Protein AF-A0A544Y186-F1 (afdb_monomer_lite)

Foldseek 3Di:
DDPVCCCCPVVVDDCVVVLVVLLVDQDLVSLLVLLVCLVVLVVPPDDPDPVNVVVLVSLLDCSNLVSLVSSLVVPPDPVSNVSSVVSNVSSVVSNVD

pLDDT: mean 77.51, std 12.74, range [50.31, 93.94]

Organism: NCBI:txid568844

Radius of gyration: 13.22 Å; chains: 1; bounding box: 31×29×31 Å

Sequence (97 aa):
MDLIEIIADDLKLDLAPYLAEWESNTTEAAARHMAWLMHDFTVAVAHGAEWYALLDRWIGGTAPAVILERGFFSASSPEVAQELSDALETHRIWSRH

Structure (mmCIF, N/CA/C/O backbone):
data_AF-A0A544Y186-F1
#
_entry.id   AF-A0A544Y186-F1
#
loop_
_atom_site.group_PDB
_atom_site.id
_atom_site.type_symbol
_atom_site.label_atom_id
_atom_site.label_alt_id
_atom_site.label_comp_id
_atom_site.label_asym_id
_atom_site.label_entity_id
_atom_site.label_seq_id
_atom_site.pdbx_PDB_ins_code
_atom_site.Cartn_x
_atom_site.Cartn_y
_atom_site.Cartn_z
_atom_site.occupancy
_atom_site.B_iso_or_equiv
_atom_site.auth_seq_id
_atom_site.auth_comp_id
_atom_site.auth_asym_id
_atom_site.auth_atom_id
_atom_site.pdbx_PDB_model_num
ATOM 1 N N . MET A 1 1 ? 18.651 -5.924 3.897 1.00 50.31 1 MET A N 1
ATOM 2 C CA . MET A 1 1 ? 18.242 -6.835 2.820 1.00 50.31 1 MET A CA 1
ATOM 3 C C . MET A 1 1 ? 16.827 -7.203 3.141 1.00 50.31 1 MET A C 1
ATOM 5 O O . MET A 1 1 ? 16.584 -8.082 3.967 1.00 50.31 1 MET A O 1
ATOM 9 N N . ASP A 1 2 ? 15.928 -6.389 2.621 1.00 60.31 2 ASP A N 1
ATOM 10 C CA . ASP A 1 2 ? 14.523 -6.453 2.984 1.00 60.31 2 ASP A CA 1
ATOM 11 C C . ASP A 1 2 ? 13.837 -7.546 2.171 1.00 60.31 2 ASP A C 1
ATOM 13 O O . ASP A 1 2 ? 14.312 -7.954 1.111 1.00 60.31 2 ASP A O 1
ATOM 17 N N . LEU A 1 3 ? 12.732 -8.081 2.692 1.00 60.00 3 LEU A N 1
ATOM 18 C CA . LEU A 1 3 ? 12.035 -9.242 2.121 1.00 60.00 3 LEU A CA 1
ATOM 19 C C . LEU A 1 3 ? 11.749 -9.080 0.616 1.00 60.00 3 LEU A C 1
ATOM 21 O O . LEU A 1 3 ? 11.757 -10.051 -0.135 1.00 60.00 3 LEU A O 1
ATOM 25 N N . ILE A 1 4 ? 11.529 -7.843 0.182 1.00 58.72 4 ILE A N 1
ATOM 26 C CA . ILE A 1 4 ? 11.214 -7.487 -1.200 1.00 58.72 4 ILE A CA 1
ATOM 27 C C . ILE A 1 4 ? 12.447 -7.573 -2.104 1.00 58.72 4 ILE A C 1
ATOM 29 O O . ILE A 1 4 ? 12.334 -8.083 -3.216 1.00 58.72 4 ILE A O 1
ATOM 33 N N . GLU A 1 5 ? 13.628 -7.185 -1.618 1.00 58.12 5 GLU A N 1
ATOM 34 C CA . GLU A 1 5 ? 14.892 -7.382 -2.341 1.00 58.12 5 GLU A CA 1
ATOM 35 C C . GLU A 1 5 ? 15.190 -8.877 -2.523 1.00 58.12 5 GLU A C 1
ATOM 37 O O . GLU A 1 5 ? 15.618 -9.298 -3.591 1.00 58.12 5 GLU A O 1
ATOM 42 N N . ILE A 1 6 ? 14.875 -9.711 -1.525 1.00 61.16 6 ILE A N 1
ATOM 43 C CA . ILE A 1 6 ? 15.036 -11.173 -1.615 1.00 61.16 6 ILE A CA 1
ATOM 44 C C . ILE A 1 6 ? 14.095 -11.769 -2.674 1.00 61.16 6 ILE A C 1
ATOM 46 O O . ILE A 1 6 ? 14.486 -12.619 -3.474 1.00 61.16 6 ILE A O 1
ATOM 50 N N . ILE A 1 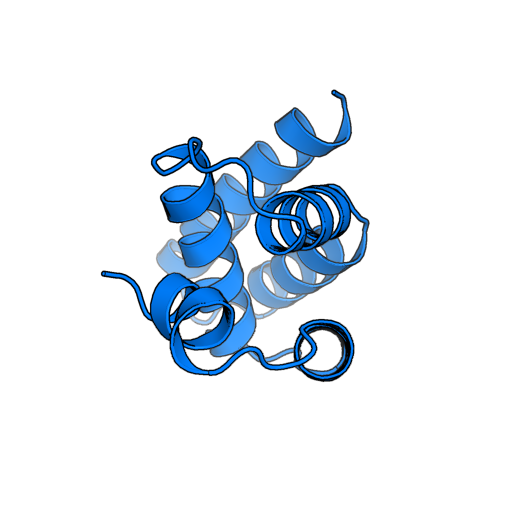7 ? 12.835 -11.331 -2.700 1.00 60.06 7 ILE A N 1
ATOM 51 C CA . ILE A 1 7 ? 11.836 -11.832 -3.655 1.00 60.06 7 ILE A CA 1
ATOM 52 C C . ILE A 1 7 ? 12.191 -11.433 -5.092 1.00 60.06 7 ILE A C 1
ATOM 54 O O . ILE A 1 7 ? 12.058 -12.246 -6.012 1.00 60.06 7 ILE A O 1
ATOM 58 N N . ALA A 1 8 ? 12.651 -10.200 -5.288 1.00 55.78 8 ALA A N 1
ATOM 59 C CA . ALA A 1 8 ? 12.912 -9.673 -6.616 1.00 55.78 8 ALA A CA 1
ATOM 60 C C . ALA A 1 8 ? 14.300 -10.046 -7.161 1.00 55.78 8 ALA A C 1
ATOM 62 O O . ALA A 1 8 ? 14.407 -10.428 -8.327 1.00 55.78 8 ALA A O 1
ATOM 63 N N . ASP A 1 9 ? 15.347 -9.967 -6.336 1.00 58.12 9 ASP A N 1
ATOM 64 C CA . ASP A 1 9 ? 16.741 -10.087 -6.784 1.00 58.12 9 ASP A CA 1
ATOM 65 C C . ASP A 1 9 ? 17.267 -11.530 -6.665 1.00 58.12 9 ASP A C 1
ATOM 67 O O . ASP A 1 9 ? 17.841 -12.065 -7.619 1.00 58.12 9 ASP A O 1
ATOM 71 N N . ASP A 1 10 ? 16.975 -12.219 -5.553 1.00 55.38 10 ASP A N 1
ATOM 72 C CA . ASP A 1 10 ? 17.406 -13.612 -5.338 1.00 55.38 10 ASP A CA 1
ATOM 73 C C . ASP A 1 10 ? 16.450 -14.633 -5.974 1.00 55.38 10 ASP A C 1
ATOM 75 O O . ASP A 1 10 ? 16.890 -15.625 -6.565 1.00 55.38 10 ASP A O 1
ATOM 79 N N . LEU A 1 11 ? 15.133 -14.415 -5.869 1.00 57.09 11 LEU A N 1
ATOM 80 C CA . LEU A 1 11 ? 14.132 -15.394 -6.317 1.00 57.09 11 LEU A CA 1
ATOM 81 C C . LEU A 1 11 ? 13.623 -15.162 -7.750 1.00 57.09 11 LEU A C 1
ATOM 83 O O . LEU A 1 11 ? 13.031 -16.079 -8.324 1.00 57.09 11 LEU A O 1
ATOM 87 N N . LYS A 1 12 ? 13.877 -13.985 -8.350 1.00 62.69 12 LYS A N 1
ATOM 88 C CA . LYS A 1 12 ? 13.425 -13.595 -9.707 1.00 62.69 12 LYS A CA 1
ATOM 89 C C . LYS A 1 12 ? 11.947 -13.899 -9.966 1.00 62.69 12 LYS A C 1
ATOM 91 O O . LYS A 1 12 ? 11.568 -14.313 -11.065 1.00 62.69 12 LYS A O 1
ATOM 96 N N . LEU A 1 13 ? 11.125 -13.766 -8.932 1.00 59.66 13 LEU A N 1
ATOM 97 C CA . LEU A 1 13 ? 9.710 -14.079 -9.026 1.00 59.66 13 LEU A CA 1
ATOM 98 C C . LEU A 1 13 ? 8.993 -12.989 -9.819 1.00 59.66 13 LEU A C 1
ATOM 100 O O . LEU A 1 13 ? 9.275 -11.802 -9.662 1.00 59.66 13 LEU A O 1
ATOM 104 N N . ASP A 1 14 ? 8.056 -13.406 -10.669 1.00 65.75 14 ASP A N 1
ATOM 105 C CA . ASP A 1 14 ? 7.162 -12.468 -11.338 1.00 65.75 14 ASP A CA 1
ATOM 106 C C . ASP A 1 14 ? 6.327 -11.755 -10.270 1.00 65.75 14 ASP A C 1
ATOM 108 O O . ASP A 1 14 ? 5.605 -12.393 -9.503 1.00 65.75 14 ASP A O 1
ATOM 112 N N . LEU A 1 15 ? 6.465 -10.434 -10.201 1.00 69.06 15 LEU A N 1
ATOM 113 C CA . LEU A 1 15 ? 5.838 -9.592 -9.190 1.00 69.06 15 LEU A CA 1
ATOM 114 C C . LEU A 1 15 ? 4.322 -9.459 -9.422 1.00 69.06 15 LEU A C 1
ATOM 116 O O . LEU A 1 15 ? 3.562 -9.297 -8.470 1.00 69.06 15 LEU A O 1
ATOM 120 N N . ALA A 1 16 ? 3.864 -9.575 -10.672 1.00 73.31 16 ALA A N 1
ATOM 121 C CA . ALA A 1 16 ? 2.463 -9.384 -11.045 1.00 73.31 16 ALA A CA 1
ATOM 122 C C . ALA A 1 16 ? 1.460 -10.275 -10.273 1.00 73.31 16 ALA A C 1
ATOM 124 O O . ALA A 1 16 ? 0.487 -9.730 -9.746 1.00 73.31 16 ALA A O 1
ATOM 125 N N . PRO A 1 17 ? 1.649 -11.606 -10.147 1.00 74.25 17 PRO A N 1
ATOM 126 C CA . PRO A 1 17 ? 0.737 -12.452 -9.374 1.00 74.25 17 PRO A CA 1
ATOM 127 C C . PRO A 1 17 ? 0.688 -12.091 -7.884 1.00 74.25 17 PRO A C 1
ATOM 129 O O . PRO A 1 17 ? -0.385 -12.155 -7.288 1.00 74.25 17 PRO A O 1
ATOM 132 N N . TYR A 1 18 ? 1.806 -11.663 -7.293 1.00 71.62 18 TYR A N 1
ATOM 133 C CA . TYR A 1 18 ? 1.844 -11.241 -5.889 1.00 71.62 18 TYR A CA 1
ATOM 134 C C . TYR A 1 18 ? 1.087 -9.930 -5.664 1.00 71.62 18 TYR A C 1
ATOM 136 O O . TYR A 1 18 ? 0.330 -9.810 -4.702 1.00 71.62 18 TYR A O 1
ATOM 144 N N . LEU A 1 19 ? 1.236 -8.965 -6.576 1.00 75.88 19 LEU A N 1
ATOM 145 C CA . LEU A 1 19 ? 0.492 -7.705 -6.519 1.00 75.88 19 LEU A CA 1
ATOM 146 C C . LEU A 1 19 ? -1.015 -7.938 -6.680 1.00 75.88 19 LEU A C 1
ATOM 148 O O . LEU A 1 19 ? -1.808 -7.373 -5.930 1.00 75.88 19 LEU A O 1
ATOM 152 N N . ALA A 1 20 ? -1.413 -8.832 -7.589 1.00 79.19 20 ALA A N 1
ATOM 153 C CA . ALA A 1 20 ? -2.814 -9.208 -7.765 1.00 79.19 20 ALA A CA 1
ATOM 154 C C . ALA A 1 20 ? -3.407 -9.884 -6.514 1.00 79.19 20 ALA A C 1
ATOM 156 O O . ALA A 1 20 ? -4.557 -9.628 -6.151 1.00 79.19 20 ALA A O 1
ATOM 157 N N . GLU A 1 21 ? -2.632 -10.727 -5.824 1.00 80.06 21 GLU A N 1
ATOM 158 C CA . GLU A 1 21 ? -3.056 -11.320 -4.553 1.00 80.06 21 GLU A CA 1
ATOM 159 C C . GLU A 1 21 ? -3.247 -10.243 -3.476 1.00 80.06 21 GLU A C 1
ATOM 161 O O . GLU A 1 21 ? -4.261 -10.238 -2.774 1.00 80.06 21 GLU A O 1
ATOM 166 N N . TRP A 1 22 ? -2.325 -9.285 -3.387 1.00 77.81 22 TRP A N 1
ATOM 167 C CA . TRP A 1 22 ? -2.430 -8.158 -2.461 1.00 77.81 22 TRP A CA 1
ATOM 168 C C . TRP A 1 22 ? -3.649 -7.272 -2.720 1.00 77.81 22 TRP A C 1
ATOM 170 O O . TRP A 1 22 ? -4.326 -6.896 -1.766 1.00 77.81 22 TRP A O 1
ATOM 180 N N . GLU A 1 23 ? -3.999 -7.006 -3.979 1.00 81.31 23 GLU A N 1
ATOM 181 C CA . GLU A 1 23 ? -5.228 -6.276 -4.332 1.00 81.31 23 GLU A CA 1
ATOM 182 C C . GLU A 1 23 ? -6.500 -6.967 -3.823 1.00 81.31 23 GLU A C 1
ATOM 184 O O . GLU A 1 23 ? -7.485 -6.310 -3.473 1.00 81.31 23 GLU A O 1
ATOM 189 N N . SER A 1 24 ? -6.481 -8.299 -3.757 1.00 80.62 24 SER A N 1
ATOM 190 C CA . SER A 1 24 ? -7.600 -9.091 -3.248 1.00 80.62 24 SER A CA 1
ATOM 191 C C . SER A 1 24 ? -7.650 -9.175 -1.715 1.00 80.62 24 SER A C 1
ATOM 193 O O . SER A 1 24 ? -8.683 -9.552 -1.156 1.00 80.62 24 SER A O 1
ATOM 195 N N . ASN A 1 25 ? -6.568 -8.805 -1.019 1.00 79.88 25 ASN A N 1
ATOM 196 C CA . ASN A 1 25 ? -6.441 -8.936 0.428 1.00 79.88 25 ASN A CA 1
ATOM 197 C C . ASN A 1 25 ? -6.826 -7.636 1.148 1.00 79.88 25 ASN A C 1
ATOM 199 O O . ASN A 1 25 ? -6.109 -6.642 1.127 1.00 79.88 25 ASN A O 1
ATOM 203 N N . THR A 1 26 ? -7.965 -7.661 1.840 1.00 73.81 26 THR A N 1
ATOM 204 C CA . THR A 1 26 ? -8.539 -6.483 2.511 1.00 73.81 26 THR A CA 1
ATOM 205 C C . THR A 1 26 ? -8.397 -6.520 4.032 1.00 73.81 26 THR A C 1
ATOM 207 O O . THR A 1 26 ? -9.216 -5.941 4.743 1.00 73.81 26 THR A O 1
ATOM 210 N N . THR A 1 27 ? -7.431 -7.270 4.557 1.00 85.88 27 THR A N 1
ATOM 211 C CA . THR A 1 27 ? -7.213 -7.366 6.007 1.00 85.88 27 THR A CA 1
ATOM 212 C C . THR A 1 27 ? -6.439 -6.160 6.541 1.00 85.88 27 THR A C 1
ATOM 214 O O . THR A 1 27 ? -5.648 -5.552 5.822 1.00 85.88 27 THR A O 1
ATOM 217 N N . GLU A 1 28 ? -6.600 -5.841 7.830 1.00 84.94 28 GLU A N 1
ATOM 218 C CA . GLU A 1 28 ? -5.793 -4.802 8.491 1.00 84.94 28 GLU A CA 1
ATOM 219 C C . GLU A 1 28 ? -4.288 -5.090 8.360 1.00 84.94 28 GLU A C 1
ATOM 221 O O . GLU A 1 28 ? -3.504 -4.186 8.095 1.00 84.94 28 GLU A O 1
ATOM 226 N N . ALA A 1 29 ? -3.881 -6.359 8.468 1.00 85.50 29 ALA A N 1
ATOM 227 C CA . ALA A 1 29 ? -2.488 -6.763 8.288 1.00 85.50 29 ALA A CA 1
ATOM 228 C C . ALA A 1 29 ? -1.957 -6.407 6.889 1.00 85.50 29 ALA A C 1
ATOM 230 O O . ALA A 1 29 ? -0.848 -5.894 6.772 1.00 85.50 29 ALA A O 1
ATOM 231 N N . ALA A 1 30 ? -2.758 -6.619 5.838 1.00 84.31 30 ALA A N 1
ATOM 232 C CA . ALA A 1 30 ? -2.392 -6.216 4.483 1.00 84.31 30 ALA A CA 1
ATOM 233 C C . ALA A 1 30 ? -2.270 -4.690 4.353 1.00 84.31 30 ALA A C 1
ATOM 235 O O . ALA A 1 30 ? -1.308 -4.204 3.763 1.00 84.31 30 ALA A O 1
ATOM 236 N N . ALA A 1 31 ? -3.181 -3.928 4.967 1.00 87.06 31 ALA A N 1
ATOM 237 C CA . ALA A 1 31 ? -3.105 -2.469 4.972 1.00 87.06 31 ALA A CA 1
ATOM 238 C C . ALA A 1 31 ? -1.867 -1.943 5.719 1.00 87.06 31 ALA A C 1
ATOM 240 O O . ALA A 1 31 ? -1.204 -1.025 5.245 1.00 87.06 31 ALA A O 1
ATOM 241 N N . ARG A 1 32 ? -1.497 -2.559 6.844 1.00 86.81 32 ARG A N 1
ATOM 242 C CA . ARG A 1 32 ? -0.286 -2.196 7.596 1.00 86.81 32 ARG A CA 1
ATOM 243 C C . ARG A 1 32 ? 0.992 -2.570 6.854 1.00 86.81 32 ARG A C 1
ATOM 245 O O . ARG A 1 32 ? 1.934 -1.788 6.829 1.00 86.81 32 ARG A O 1
ATOM 252 N N . HIS A 1 33 ? 1.016 -3.724 6.187 1.00 84.81 33 HIS A N 1
ATOM 253 C CA . HIS A 1 33 ? 2.123 -4.073 5.297 1.00 84.81 33 HIS A CA 1
ATOM 254 C C . HIS A 1 33 ? 2.237 -3.102 4.116 1.00 84.81 33 HIS A C 1
ATOM 256 O O . HIS A 1 33 ? 3.353 -2.762 3.737 1.00 84.81 33 HIS A O 1
ATOM 262 N N . MET A 1 34 ? 1.117 -2.610 3.575 1.00 86.44 34 MET A N 1
ATOM 263 C CA . MET A 1 34 ? 1.129 -1.562 2.552 1.00 86.44 34 MET A CA 1
ATOM 264 C C . MET A 1 34 ? 1.726 -0.257 3.086 1.00 86.44 34 MET A C 1
ATOM 266 O O . MET A 1 34 ? 2.600 0.321 2.449 1.00 86.44 34 MET A O 1
ATOM 270 N N . ALA A 1 35 ? 1.298 0.188 4.270 1.00 86.56 35 ALA A N 1
ATOM 271 C CA . ALA A 1 35 ? 1.835 1.390 4.904 1.00 86.56 35 ALA A CA 1
ATOM 272 C C . ALA A 1 35 ? 3.346 1.275 5.167 1.00 86.56 35 ALA A C 1
ATOM 274 O O . ALA A 1 35 ? 4.100 2.191 4.837 1.00 86.56 35 ALA A O 1
ATOM 275 N N . TRP A 1 36 ? 3.794 0.123 5.680 1.00 85.44 36 TRP A N 1
ATOM 276 C CA . TRP A 1 36 ? 5.213 -0.175 5.862 1.00 85.44 36 TRP A CA 1
ATOM 277 C C . TRP A 1 36 ? 5.976 -0.141 4.536 1.00 85.44 36 TRP A C 1
ATOM 279 O O . TRP A 1 36 ? 6.990 0.546 4.446 1.00 85.44 36 TRP A O 1
ATOM 289 N N . LEU A 1 37 ? 5.461 -0.820 3.504 1.00 80.69 37 LEU A N 1
ATOM 290 C CA . LEU A 1 37 ? 6.077 -0.853 2.180 1.00 80.69 37 LEU A CA 1
ATOM 291 C C . LEU A 1 37 ? 6.260 0.555 1.626 1.00 80.69 37 LEU A C 1
ATOM 293 O O . LEU A 1 37 ? 7.330 0.895 1.142 1.00 80.69 37 LEU A O 1
ATOM 297 N N . MET A 1 38 ? 5.227 1.386 1.708 1.00 77.75 38 MET A N 1
ATOM 298 C CA . MET A 1 38 ? 5.301 2.755 1.221 1.00 77.75 38 MET A CA 1
ATOM 299 C C . MET A 1 38 ? 6.356 3.568 1.968 1.00 77.75 38 MET A C 1
ATOM 301 O O . MET A 1 38 ? 7.126 4.282 1.333 1.00 77.75 38 MET A O 1
ATOM 305 N N . HIS A 1 39 ? 6.434 3.437 3.293 1.00 75.44 39 HIS A N 1
ATOM 306 C CA . HIS A 1 39 ? 7.437 4.147 4.080 1.00 75.44 39 HIS A CA 1
ATOM 307 C C . HIS A 1 39 ? 8.861 3.675 3.754 1.00 75.44 39 HIS A C 1
ATOM 309 O O . HIS A 1 39 ? 9.730 4.491 3.464 1.00 75.44 39 HIS A O 1
ATOM 315 N N . ASP A 1 40 ? 9.098 2.368 3.737 1.00 70.56 40 ASP A N 1
ATOM 316 C CA . ASP A 1 40 ? 10.418 1.790 3.486 1.00 70.56 40 ASP A CA 1
ATOM 317 C C . ASP A 1 40 ? 10.890 2.032 2.043 1.00 70.56 40 ASP A C 1
ATOM 319 O O . ASP A 1 40 ? 12.006 2.495 1.804 1.00 70.56 40 ASP A O 1
ATOM 323 N N . PHE A 1 41 ? 9.990 1.866 1.069 1.00 66.81 41 PHE A N 1
ATOM 324 C CA . PHE A 1 41 ? 10.279 2.114 -0.340 1.00 66.81 41 PHE A CA 1
ATOM 325 C C . PHE A 1 41 ? 10.635 3.584 -0.604 1.00 66.81 41 PHE A C 1
ATOM 327 O O . PHE A 1 41 ? 11.520 3.847 -1.414 1.00 66.81 41 PHE A O 1
ATOM 334 N N . THR A 1 42 ? 10.036 4.548 0.118 1.00 59.84 42 THR A N 1
ATOM 335 C CA . THR A 1 42 ? 10.452 5.966 0.032 1.00 59.84 42 THR A CA 1
ATOM 336 C C . THR A 1 42 ? 11.891 6.197 0.507 1.00 59.84 42 THR A C 1
ATOM 338 O O . THR A 1 42 ? 12.566 7.097 0.006 1.00 59.84 42 THR A O 1
ATOM 341 N N . VAL A 1 43 ? 12.370 5.390 1.457 1.00 53.25 43 VAL A N 1
ATOM 342 C CA . VAL A 1 43 ? 13.707 5.505 2.056 1.00 53.25 43 VAL A CA 1
ATOM 343 C C . VAL A 1 43 ? 14.761 4.778 1.213 1.00 53.25 43 VAL A C 1
ATOM 345 O O . VAL A 1 43 ? 15.910 5.218 1.163 1.00 53.25 43 VAL A O 1
ATOM 348 N N . ALA A 1 44 ? 14.375 3.709 0.513 1.00 54.31 44 ALA A N 1
ATOM 349 C CA . ALA A 1 44 ? 15.284 2.799 -0.180 1.00 54.31 44 ALA A CA 1
ATOM 350 C C . ALA A 1 44 ? 15.477 3.065 -1.690 1.00 54.31 44 ALA A C 1
ATOM 352 O O . ALA A 1 44 ? 16.103 2.247 -2.366 1.00 54.31 44 ALA A O 1
ATOM 353 N N . VAL A 1 45 ? 14.981 4.178 -2.260 1.00 54.00 45 VAL A N 1
ATOM 354 C CA . VAL A 1 45 ? 15.111 4.451 -3.710 1.00 54.00 45 VAL A CA 1
ATOM 355 C C . VAL A 1 45 ? 16.573 4.652 -4.131 1.00 54.00 45 VAL A C 1
ATOM 357 O O . VAL A 1 45 ? 17.086 5.768 -4.180 1.00 54.00 45 VAL A O 1
ATOM 360 N N . ALA A 1 46 ?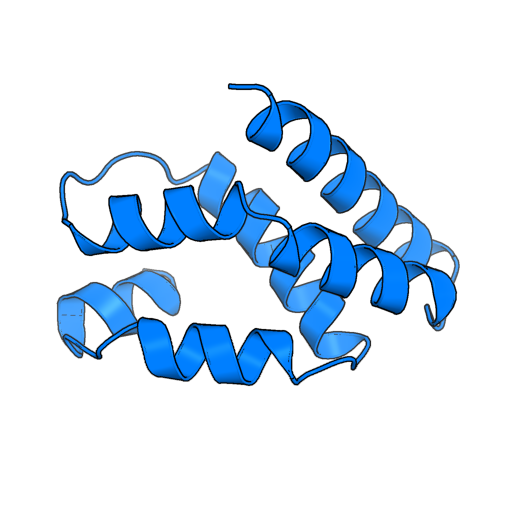 17.214 3.553 -4.518 1.00 53.62 46 ALA A N 1
ATOM 361 C CA . ALA A 1 46 ? 18.168 3.460 -5.611 1.00 53.62 46 ALA A CA 1
ATOM 362 C C . ALA A 1 46 ? 18.499 1.986 -5.852 1.00 53.62 46 ALA A C 1
ATOM 364 O O . ALA A 1 46 ? 19.338 1.479 -5.134 1.00 53.62 46 ALA A O 1
ATOM 365 N N . HIS A 1 47 ? 17.948 1.334 -6.883 1.00 53.34 47 HIS A N 1
ATOM 366 C CA . HIS A 1 47 ? 18.690 0.344 -7.681 1.00 53.34 47 HIS A CA 1
ATOM 367 C C . HIS A 1 47 ? 17.997 0.117 -9.037 1.00 53.34 47 HIS A C 1
ATOM 369 O O . HIS A 1 47 ? 16.794 -0.096 -9.126 1.00 53.34 47 HIS A O 1
ATOM 375 N N . GLY A 1 48 ? 18.770 0.229 -10.122 1.00 55.28 48 GLY A N 1
ATOM 376 C CA . GLY A 1 48 ? 18.307 0.291 -11.517 1.00 55.28 48 GLY A CA 1
ATOM 377 C C . GLY A 1 48 ? 17.812 -1.030 -12.112 1.00 55.28 48 GLY A C 1
ATOM 378 O O . GLY A 1 48 ? 18.176 -1.355 -13.241 1.00 55.28 48 GLY A O 1
ATOM 379 N N . ALA A 1 49 ? 17.018 -1.792 -11.364 1.00 65.25 49 ALA A N 1
ATOM 380 C CA . ALA A 1 49 ? 16.424 -3.037 -11.822 1.00 65.25 49 ALA A CA 1
ATOM 381 C C . ALA A 1 49 ? 14.958 -2.833 -12.246 1.00 65.25 49 ALA A C 1
ATOM 383 O O . ALA A 1 49 ? 14.210 -2.078 -11.629 1.00 65.25 49 ALA A O 1
ATOM 384 N N . GLU A 1 50 ? 14.545 -3.524 -13.311 1.00 69.62 50 GLU A N 1
ATOM 385 C CA . GLU A 1 50 ? 13.205 -3.434 -13.919 1.00 69.62 50 GLU A CA 1
ATOM 386 C C . GLU A 1 50 ? 12.069 -3.689 -12.913 1.00 69.62 50 GLU A C 1
ATOM 388 O O . GLU A 1 50 ? 10.993 -3.098 -13.010 1.00 69.62 50 GLU A O 1
ATOM 393 N N . TRP A 1 51 ? 12.336 -4.507 -11.895 1.00 68.81 51 TRP A N 1
ATOM 394 C CA . TRP A 1 51 ? 11.383 -4.811 -10.835 1.00 68.81 51 TRP A CA 1
ATOM 395 C C . TRP A 1 51 ? 11.024 -3.587 -9.978 1.00 68.81 51 TRP A C 1
ATOM 397 O O . TRP A 1 51 ? 9.854 -3.420 -9.639 1.00 68.81 51 TRP A O 1
ATOM 407 N N . TYR A 1 52 ? 11.983 -2.696 -9.686 1.00 72.94 52 TYR A N 1
ATOM 408 C CA . TYR A 1 52 ? 11.713 -1.465 -8.935 1.00 72.94 52 TYR A CA 1
ATOM 409 C C . TYR A 1 52 ? 10.786 -0.548 -9.724 1.00 72.94 52 TYR A C 1
ATOM 411 O O . TYR A 1 52 ? 9.871 0.023 -9.149 1.00 72.94 52 TYR A O 1
ATOM 419 N N . ALA A 1 53 ? 10.977 -0.444 -11.042 1.00 75.56 53 ALA A N 1
ATOM 420 C CA . ALA A 1 53 ? 10.120 0.376 -11.896 1.00 75.56 53 ALA A CA 1
ATOM 421 C C . ALA A 1 53 ? 8.681 -0.166 -11.975 1.00 75.56 53 ALA A C 1
ATOM 423 O O . ALA A 1 53 ? 7.729 0.609 -12.081 1.00 75.56 53 ALA A O 1
ATOM 424 N N . LEU A 1 54 ? 8.508 -1.492 -11.925 1.00 76.00 54 LEU A N 1
ATOM 425 C CA . LEU A 1 54 ? 7.188 -2.123 -11.861 1.00 76.00 54 LEU A CA 1
ATOM 426 C C . LEU A 1 54 ? 6.508 -1.874 -10.513 1.00 76.00 54 LEU A C 1
ATOM 428 O O . LEU A 1 54 ? 5.333 -1.507 -10.491 1.00 76.00 54 LEU A O 1
ATOM 432 N N . LEU A 1 55 ? 7.243 -2.039 -9.410 1.00 77.31 55 LEU A N 1
ATOM 433 C CA . LEU A 1 55 ? 6.721 -1.789 -8.071 1.00 77.31 55 LEU A CA 1
ATOM 434 C C . LEU A 1 55 ? 6.390 -0.307 -7.862 1.00 77.31 55 LEU A C 1
ATOM 436 O O . LEU A 1 55 ? 5.301 -0.001 -7.393 1.00 77.31 55 LEU A O 1
ATOM 440 N N . ASP A 1 56 ? 7.270 0.601 -8.284 1.00 79.19 56 ASP A N 1
ATOM 441 C CA . ASP A 1 56 ? 7.067 2.053 -8.241 1.00 79.19 56 ASP A CA 1
ATOM 442 C C . ASP A 1 56 ? 5.793 2.463 -8.992 1.00 79.19 56 ASP A C 1
ATOM 444 O O . ASP A 1 56 ? 4.899 3.104 -8.433 1.00 79.19 56 ASP A O 1
ATOM 448 N N . ARG A 1 57 ? 5.631 1.977 -10.232 1.00 80.44 57 ARG A N 1
ATOM 449 C CA . ARG A 1 57 ? 4.418 2.218 -11.023 1.00 80.44 57 ARG A CA 1
ATOM 450 C C . ARG A 1 57 ? 3.164 1.684 -10.335 1.00 80.44 57 ARG A C 1
ATOM 452 O O . ARG A 1 57 ? 2.112 2.318 -10.416 1.00 80.44 57 ARG A O 1
ATOM 459 N N . TRP A 1 58 ? 3.246 0.512 -9.712 1.00 84.00 58 TRP A N 1
ATOM 460 C CA . TRP A 1 58 ? 2.106 -0.075 -9.018 1.00 84.00 58 TRP A CA 1
ATOM 461 C C . TRP A 1 58 ? 1.765 0.683 -7.728 1.00 84.00 58 TRP A C 1
ATOM 463 O O . TRP A 1 58 ? 0.588 0.959 -7.491 1.00 84.00 58 TRP A O 1
ATOM 473 N N . ILE A 1 59 ? 2.770 1.104 -6.948 1.00 83.19 59 ILE A N 1
ATOM 474 C CA . ILE A 1 59 ? 2.599 1.934 -5.745 1.00 83.19 59 ILE A CA 1
AT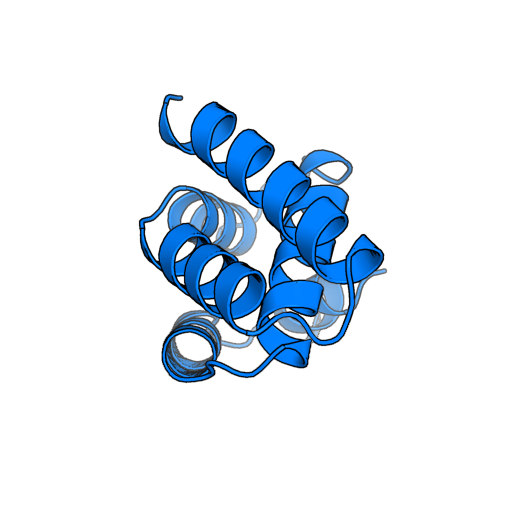OM 475 C C . ILE A 1 59 ? 1.954 3.281 -6.106 1.00 83.19 59 ILE A C 1
ATOM 477 O O . ILE A 1 59 ? 1.068 3.749 -5.395 1.00 83.19 59 ILE A O 1
ATOM 481 N N . GLY A 1 60 ? 2.322 3.884 -7.238 1.00 81.62 60 GLY A N 1
ATOM 482 C CA . GLY A 1 60 ? 1.660 5.090 -7.755 1.00 81.62 60 GLY A CA 1
ATOM 483 C C . GLY A 1 60 ? 0.225 4.864 -8.261 1.00 81.62 60 GLY A C 1
ATOM 484 O O . GLY A 1 60 ? -0.506 5.824 -8.503 1.00 81.62 60 GLY A O 1
ATOM 485 N N . GLY A 1 61 ? -0.200 3.608 -8.424 1.00 84.94 61 GLY A N 1
ATOM 486 C CA . GLY A 1 61 ? -1.525 3.227 -8.905 1.00 84.94 61 GLY A CA 1
ATOM 487 C C . GLY A 1 61 ? -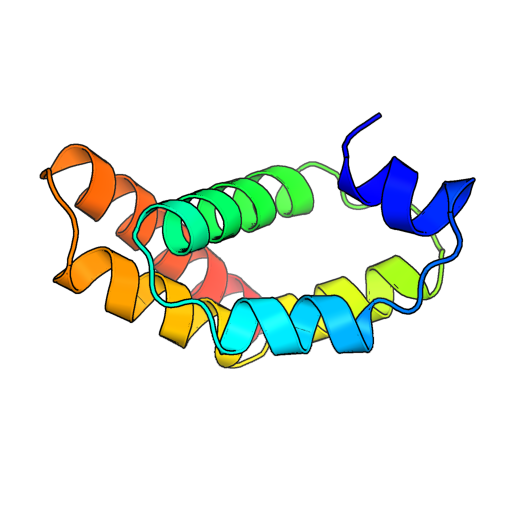2.636 3.364 -7.859 1.00 84.94 61 GLY A C 1
ATOM 488 O O . GLY A 1 61 ? -2.426 3.759 -6.717 1.00 84.94 61 GLY A O 1
ATOM 489 N N . THR A 1 62 ? -3.864 3.008 -8.243 1.00 87.75 62 THR A N 1
ATOM 490 C CA . THR A 1 62 ? -5.051 3.126 -7.372 1.00 87.75 62 THR A CA 1
ATOM 491 C C . THR A 1 62 ? -5.168 2.018 -6.326 1.00 87.75 62 THR A C 1
ATOM 493 O O . THR A 1 62 ? -5.833 2.206 -5.311 1.00 87.75 62 THR A O 1
ATOM 496 N N . ALA A 1 63 ? -4.563 0.855 -6.572 1.00 87.75 63 ALA A N 1
ATOM 497 C CA . ALA A 1 63 ? -4.667 -0.316 -5.701 1.00 87.75 63 ALA A CA 1
ATOM 498 C C . ALA A 1 63 ? -4.188 -0.052 -4.254 1.00 87.75 63 ALA A C 1
ATOM 500 O O . ALA A 1 63 ? -4.961 -0.319 -3.330 1.00 87.75 63 ALA A O 1
ATOM 501 N N . PRO A 1 64 ? -2.998 0.537 -4.025 1.00 87.81 64 PRO A N 1
ATOM 502 C CA . PRO A 1 64 ? -2.536 0.900 -2.684 1.00 87.81 64 PRO A CA 1
ATOM 503 C C . PRO A 1 64 ? -3.504 1.812 -1.929 1.00 87.81 64 PRO A C 1
ATOM 505 O O . PRO A 1 64 ? -3.825 1.531 -0.776 1.00 87.81 64 PRO A O 1
ATOM 508 N N . ALA A 1 65 ? -4.036 2.852 -2.584 1.00 89.00 65 ALA A N 1
ATOM 509 C CA . ALA A 1 65 ? -5.016 3.750 -1.970 1.00 89.00 65 ALA A CA 1
ATOM 510 C C . ALA A 1 65 ? -6.263 2.989 -1.502 1.00 89.00 65 ALA A C 1
ATOM 512 O O . ALA A 1 65 ? -6.701 3.161 -0.370 1.00 89.00 65 ALA A O 1
ATOM 513 N N . VAL A 1 66 ? -6.794 2.084 -2.330 1.00 89.94 66 VAL A N 1
ATOM 514 C CA . VAL A 1 66 ? -7.968 1.271 -1.974 1.00 89.94 66 VAL A CA 1
ATOM 515 C C . VAL A 1 66 ? -7.685 0.354 -0.781 1.00 89.94 66 VAL A C 1
ATOM 517 O O . VAL A 1 66 ? -8.542 0.205 0.093 1.00 89.94 66 VAL A O 1
ATOM 520 N N . ILE A 1 67 ? -6.504 -0.269 -0.733 1.00 89.94 67 ILE A N 1
ATOM 521 C CA . ILE A 1 67 ? -6.093 -1.139 0.379 1.00 89.94 67 ILE A CA 1
ATOM 522 C C . ILE A 1 67 ? -6.002 -0.326 1.677 1.00 89.94 67 ILE A C 1
ATOM 524 O O . ILE A 1 67 ? -6.574 -0.724 2.695 1.00 89.94 67 ILE A O 1
ATOM 528 N N . LEU A 1 68 ? -5.334 0.828 1.631 1.00 90.50 68 LEU A N 1
ATOM 529 C CA . LEU A 1 68 ? -5.144 1.695 2.790 1.00 90.50 68 LEU A CA 1
ATOM 530 C C . LEU A 1 68 ? -6.459 2.321 3.276 1.00 90.50 68 LEU A C 1
ATOM 532 O O . LEU A 1 68 ? -6.721 2.301 4.474 1.00 90.50 68 LEU A O 1
ATOM 536 N N . GLU A 1 69 ? -7.318 2.814 2.377 1.00 91.00 69 GLU A N 1
ATOM 537 C CA . GLU A 1 69 ? -8.633 3.374 2.727 1.00 91.00 69 GLU A CA 1
ATOM 538 C C . GLU A 1 69 ? -9.515 2.336 3.419 1.00 91.00 69 GLU A C 1
ATOM 540 O O . GLU A 1 69 ? -10.121 2.607 4.456 1.00 91.00 69 GLU A O 1
ATOM 545 N N . ARG A 1 70 ? -9.574 1.116 2.875 1.00 89.12 70 ARG A N 1
ATOM 546 C CA . ARG A 1 70 ? -10.335 0.026 3.497 1.00 89.12 70 ARG A CA 1
ATOM 547 C C . ARG A 1 70 ? -9.775 -0.321 4.869 1.00 89.12 70 ARG A C 1
ATOM 549 O O . ARG A 1 70 ? -10.552 -0.417 5.816 1.00 89.12 70 ARG A O 1
ATOM 556 N N . GLY A 1 71 ? -8.452 -0.454 4.973 1.00 89.81 71 GLY A N 1
ATOM 557 C CA . GLY A 1 71 ? -7.767 -0.698 6.238 1.00 89.81 71 GLY A CA 1
ATOM 558 C C . GLY A 1 71 ? -8.079 0.375 7.278 1.00 89.81 71 GLY A C 1
ATOM 559 O O . GLY A 1 71 ? -8.425 0.034 8.405 1.00 89.81 71 GLY A O 1
ATOM 560 N N . PHE A 1 72 ? -8.040 1.648 6.875 1.00 90.44 72 PHE A N 1
ATOM 561 C CA . PHE A 1 72 ? -8.355 2.802 7.713 1.00 90.44 72 PHE A CA 1
ATOM 562 C C . PHE A 1 72 ? -9.774 2.713 8.284 1.00 90.44 72 PHE A C 1
ATOM 564 O O . PHE A 1 72 ? -9.962 2.826 9.493 1.00 90.44 72 PHE A O 1
ATOM 571 N N . PHE A 1 73 ? -10.775 2.442 7.439 1.00 88.88 73 PHE A N 1
ATOM 572 C CA . PHE A 1 73 ? -12.163 2.307 7.894 1.00 88.88 73 PHE A CA 1
ATOM 573 C C . PHE A 1 73 ? -12.404 1.076 8.776 1.00 88.88 73 PHE A C 1
ATOM 575 O O . PHE A 1 73 ? -13.347 1.073 9.567 1.00 88.88 73 PHE A O 1
ATOM 582 N N . SER A 1 74 ? -11.579 0.035 8.646 1.00 89.06 74 SER A N 1
ATOM 583 C CA . SER A 1 74 ? -11.660 -1.188 9.455 1.00 89.06 74 SER A CA 1
ATOM 584 C C . SER A 1 74 ? -10.696 -1.228 10.644 1.00 89.06 74 SER A C 1
ATOM 586 O O . SER A 1 74 ? -10.612 -2.265 11.300 1.00 89.06 74 SER A O 1
ATOM 588 N N . ALA A 1 75 ? -9.950 -0.150 10.896 1.00 90.88 75 ALA A N 1
ATOM 589 C CA . ALA A 1 75 ? -8.848 -0.150 11.847 1.00 90.88 75 ALA A CA 1
ATOM 590 C C . ALA A 1 75 ? -9.313 -0.520 13.262 1.00 90.88 75 ALA A C 1
ATOM 592 O O . ALA A 1 75 ? -10.274 0.037 13.800 1.00 90.88 75 ALA A O 1
ATOM 593 N N . SER A 1 76 ? -8.594 -1.452 13.882 1.00 91.94 76 SER A N 1
ATOM 594 C CA . SER A 1 76 ? -8.876 -1.939 15.232 1.00 91.94 76 SER A CA 1
ATOM 595 C C . SER A 1 76 ? -8.545 -0.929 16.333 1.00 91.94 76 SER A C 1
ATOM 597 O O . SER A 1 76 ? -9.046 -1.066 17.452 1.00 91.94 76 SER A O 1
ATOM 599 N N . SER A 1 77 ? -7.735 0.094 16.036 1.00 93.94 77 SER A N 1
ATOM 600 C CA . SER A 1 77 ? -7.385 1.151 16.984 1.00 93.94 77 SER A CA 1
ATOM 601 C C . SER A 1 77 ? -7.143 2.512 16.311 1.00 93.94 77 SER A C 1
ATOM 603 O O . SER A 1 77 ? -6.841 2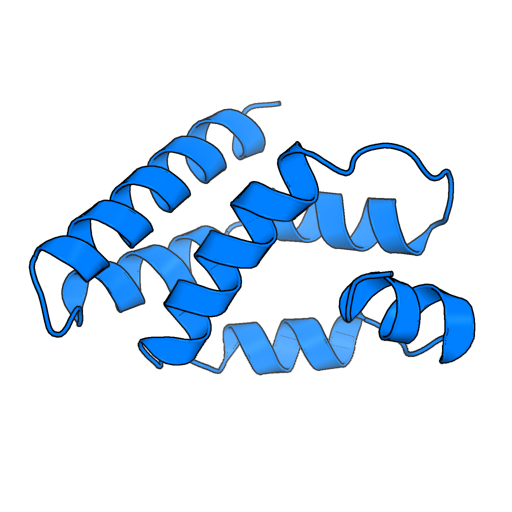.567 15.113 1.00 93.94 77 SER A O 1
ATOM 605 N N . PRO A 1 78 ? -7.242 3.624 17.068 1.00 93.31 78 PRO A N 1
ATOM 606 C CA . PRO A 1 78 ? -6.911 4.959 16.569 1.00 93.31 78 PRO A CA 1
ATOM 607 C C . PRO A 1 78 ? -5.468 5.084 16.068 1.00 93.31 78 PRO A C 1
ATOM 609 O O . PRO A 1 78 ? -5.217 5.802 15.108 1.00 93.31 78 PRO A O 1
ATOM 612 N N . GLU A 1 79 ? -4.525 4.379 16.693 1.00 92.62 79 GLU A N 1
ATOM 613 C CA . GLU A 1 79 ? -3.115 4.380 16.295 1.00 92.62 79 GLU A CA 1
ATOM 614 C C . GLU A 1 79 ? -2.935 3.741 14.916 1.00 92.62 79 GLU A C 1
ATOM 616 O O . GLU A 1 79 ? -2.248 4.303 14.067 1.00 92.62 79 GLU A O 1
ATOM 621 N N . VAL A 1 80 ? -3.610 2.612 14.665 1.00 89.7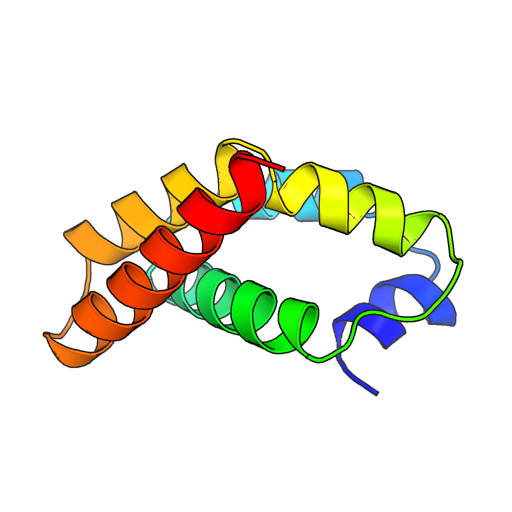5 80 VAL A N 1
ATOM 622 C CA . VAL A 1 80 ? -3.605 1.964 13.345 1.00 89.75 80 VAL A CA 1
ATOM 623 C C . VAL A 1 80 ? -4.284 2.856 12.306 1.00 89.75 80 VAL A C 1
ATOM 625 O O . VAL A 1 80 ? -3.779 3.003 11.197 1.00 89.75 80 VAL A O 1
ATOM 628 N N . ALA A 1 81 ? -5.399 3.503 12.653 1.00 92.31 81 ALA A N 1
ATOM 629 C CA . ALA A 1 81 ? -6.055 4.447 11.751 1.00 92.31 81 ALA A CA 1
ATOM 630 C C . ALA A 1 81 ? -5.132 5.627 11.390 1.00 92.31 81 ALA A C 1
ATOM 632 O O . ALA A 1 81 ? -5.073 6.022 10.227 1.00 92.31 81 ALA A O 1
ATOM 633 N N . GLN A 1 82 ? -4.376 6.164 12.352 1.00 92.62 82 GLN A N 1
ATOM 634 C CA . GLN A 1 82 ? -3.421 7.240 12.088 1.00 92.62 82 GLN A CA 1
ATOM 635 C C . GLN A 1 82 ? -2.288 6.779 11.163 1.00 92.62 82 GLN A C 1
ATOM 637 O O . GLN A 1 82 ? -2.013 7.453 10.175 1.00 92.62 82 GLN A O 1
ATOM 642 N N . GLU A 1 83 ? -1.695 5.610 11.424 1.00 91.06 83 GLU A N 1
ATOM 643 C CA . GLU A 1 83 ? -0.636 5.021 10.588 1.00 91.06 83 GLU A CA 1
ATOM 644 C C . GLU A 1 83 ? -1.090 4.877 9.122 1.00 91.06 83 GLU A C 1
ATOM 646 O O . GLU A 1 83 ? -0.388 5.275 8.191 1.00 91.06 83 GLU A O 1
ATOM 651 N N . LEU A 1 84 ? -2.306 4.367 8.909 1.00 92.50 84 LEU A N 1
ATOM 652 C CA . LEU A 1 84 ? -2.874 4.196 7.570 1.00 92.50 84 LEU A CA 1
ATOM 653 C C . LEU A 1 84 ? -3.241 5.532 6.910 1.00 92.50 84 LEU A C 1
ATOM 655 O O . LEU A 1 84 ? -3.097 5.678 5.697 1.00 92.50 84 LEU A O 1
ATOM 659 N N . SER A 1 85 ? -3.679 6.519 7.694 1.00 92.12 85 SER A N 1
ATOM 660 C CA . SER A 1 85 ? -3.932 7.876 7.203 1.00 92.12 85 SER A CA 1
ATOM 661 C C . SER A 1 85 ? -2.645 8.560 6.732 1.00 92.12 85 SER A C 1
ATOM 663 O O . SER A 1 85 ? -2.648 9.211 5.687 1.00 92.12 85 SER A O 1
ATOM 665 N N . ASP A 1 86 ? -1.541 8.403 7.462 1.00 90.50 86 ASP A N 1
ATOM 666 C CA . ASP A 1 86 ? -0.241 8.975 7.091 1.00 90.50 86 ASP A CA 1
ATOM 667 C C . ASP A 1 86 ? 0.297 8.327 5.800 1.00 90.50 86 ASP A C 1
ATOM 669 O O . ASP A 1 86 ? 0.839 9.002 4.914 1.00 90.50 86 ASP A O 1
ATOM 673 N N . ALA A 1 87 ? 0.076 7.018 5.642 1.00 89.75 87 ALA A N 1
ATOM 674 C CA . ALA A 1 87 ? 0.395 6.297 4.414 1.00 89.75 87 ALA A CA 1
ATOM 675 C C . ALA A 1 87 ? -0.463 6.759 3.220 1.00 89.75 87 ALA A C 1
ATOM 677 O O . ALA A 1 87 ? 0.062 6.923 2.117 1.00 89.75 87 ALA A O 1
ATOM 678 N N . LEU A 1 88 ? -1.757 7.039 3.426 1.00 89.81 88 LEU A N 1
ATOM 679 C CA . LEU A 1 88 ? -2.640 7.596 2.390 1.00 89.81 88 LEU A CA 1
ATOM 680 C C . LEU A 1 88 ? -2.191 8.979 1.917 1.00 89.81 88 LEU A C 1
ATOM 682 O O . LEU A 1 88 ? -2.197 9.253 0.715 1.00 89.81 88 LEU A O 1
ATOM 686 N N . GLU A 1 89 ? -1.780 9.850 2.837 1.00 90.06 89 GLU A N 1
ATOM 687 C CA . GLU A 1 89 ? -1.254 11.168 2.472 1.00 90.06 89 GLU A CA 1
ATOM 688 C C . GLU A 1 89 ? 0.044 11.027 1.662 1.00 90.06 89 GLU A C 1
ATOM 690 O O . GLU A 1 89 ? 0.213 11.679 0.629 1.00 90.06 89 GLU A O 1
ATOM 695 N N . THR A 1 90 ? 0.921 10.102 2.063 1.00 86.06 90 THR A N 1
ATOM 696 C CA . THR A 1 90 ? 2.142 9.768 1.314 1.00 86.06 90 THR A CA 1
ATOM 697 C C . THR A 1 90 ? 1.815 9.283 -0.104 1.00 86.06 90 THR A C 1
ATOM 699 O O . THR A 1 90 ? 2.378 9.790 -1.077 1.00 86.06 90 THR A O 1
ATOM 702 N N . HIS A 1 91 ? 0.843 8.373 -0.248 1.00 87.75 91 HIS A N 1
ATOM 703 C CA . HIS A 1 91 ? 0.375 7.867 -1.547 1.00 87.75 91 HIS A CA 1
ATOM 704 C C . HIS A 1 91 ? -0.138 8.983 -2.452 1.00 87.75 91 HIS A C 1
ATOM 706 O O . HIS A 1 91 ? 0.197 9.064 -3.637 1.00 87.75 91 HIS A O 1
ATOM 712 N N . ARG A 1 92 ? -0.924 9.893 -1.880 1.00 86.25 92 ARG A N 1
ATOM 713 C CA . ARG A 1 92 ? -1.479 11.041 -2.592 1.00 86.25 92 ARG A CA 1
ATOM 714 C C . ARG A 1 92 ? -0.397 11.992 -3.100 1.00 86.25 92 ARG A C 1
ATOM 716 O O . ARG A 1 92 ? -0.587 12.603 -4.150 1.00 86.25 92 ARG A O 1
ATOM 723 N N . ILE A 1 93 ? 0.697 12.167 -2.361 1.00 83.56 93 ILE A N 1
ATOM 724 C CA . ILE A 1 93 ? 1.836 12.983 -2.803 1.00 83.56 93 ILE A CA 1
ATOM 725 C C . ILE A 1 93 ? 2.539 12.302 -3.984 1.00 83.56 93 ILE A C 1
ATOM 727 O O . ILE A 1 93 ? 2.861 12.967 -4.965 1.00 83.56 93 ILE A O 1
ATOM 731 N N . TRP A 1 94 ? 2.716 10.984 -3.915 1.00 76.81 94 TRP A N 1
ATOM 732 C CA . TRP A 1 94 ? 3.419 10.190 -4.924 1.00 76.81 94 TRP A CA 1
ATOM 733 C C . TRP A 1 94 ? 2.663 10.045 -6.239 1.00 76.81 94 TRP A C 1
ATOM 735 O O . TRP A 1 94 ? 3.221 10.302 -7.297 1.00 76.81 94 TRP A O 1
ATOM 745 N N . SER A 1 95 ? 1.372 9.722 -6.183 1.00 78.88 95 SER A N 1
ATOM 746 C CA . SER A 1 95 ? 0.516 9.538 -7.368 1.00 78.88 95 SER A CA 1
ATOM 747 C C . SER A 1 95 ? 0.313 10.804 -8.220 1.00 78.88 95 SER A C 1
ATOM 749 O O . SER A 1 95 ? -0.335 10.758 -9.265 1.00 78.88 95 SER A O 1
ATOM 751 N N . ARG A 1 96 ? 0.830 11.957 -7.774 1.00 76.06 96 ARG A N 1
ATOM 752 C CA . ARG A 1 96 ? 0.791 13.240 -8.493 1.00 76.06 96 ARG A CA 1
ATOM 753 C C . ARG A 1 96 ? 2.058 13.536 -9.298 1.00 76.06 96 ARG A C 1
ATOM 755 O O . ARG A 1 96 ? 2.049 14.523 -10.039 1.00 76.06 96 ARG A O 1
ATOM 762 N N . HIS A 1 97 ? 3.120 12.757 -9.112 1.00 57.53 97 HIS A N 1
ATOM 763 C CA . HIS A 1 97 ? 4.382 12.866 -9.842 1.00 57.53 97 HIS A CA 1
ATOM 764 C C . HIS A 1 97 ? 4.449 11.854 -10.984 1.00 57.53 97 HIS A C 1
ATOM 766 O O . HIS A 1 97 ? 5.061 12.224 -12.013 1.00 57.53 97 HIS A O 1
#

Secondary structure (DSSP, 8-state):
--HHHIIIIIS---HHHHHHHHHH--SHHHHHHHHHHHHHHHH------HHHHHHHHHHTSHHHHHHHHHHHHT-SSHHHHHHHHHHHHHHHHHTT-